Protein AF-A0A0N4YKC5-F1 (afdb_monomer_lite)

Foldseek 3Di:
DVVVVVVVVVVCVVVVHDDDDDDDDDPLLVLQLVLLVVVQVVVVVVCVVLVHPWDWDADSSFIDIHPDDTHRSLLVCQQCVDDCVPPPGDDSVVSDDPVRVVCVVVVVRHGNVDDPRPPPDPDDDDDDDDDDDDDDDDDDDPDDDDDPVVVPPDD

Radius of gyration: 25.02 Å; chains: 1; bounding box: 57×62×59 Å

Organism: Nippostrongylus brasiliensis (NCBI:txid27835)

pLDDT: mean 77.04, std 19.11, range [32.75, 95.25]

Structure (mmCIF, N/CA/C/O backbone):
data_AF-A0A0N4YKC5-F1
#
_entry.id   AF-A0A0N4YKC5-F1
#
loop_
_atom_site.group_PDB
_atom_site.id
_atom_site.type_symbol
_atom_site.label_atom_id
_atom_site.label_alt_id
_atom_site.label_comp_id
_atom_site.label_asym_id
_atom_site.label_entity_id
_atom_site.label_seq_id
_atom_site.pdbx_PDB_ins_code
_atom_site.Cartn_x
_atom_site.Cartn_y
_atom_site.Cartn_z
_atom_site.occupancy
_atom_site.B_iso_or_equiv
_atom_site.auth_seq_id
_atom_site.auth_comp_id
_atom_site.auth_asym_id
_atom_site.auth_atom_id
_atom_site.pdbx_PDB_model_num
ATOM 1 N N . MET A 1 1 ? 25.186 -5.341 -11.871 1.00 52.62 1 MET A N 1
ATOM 2 C CA . MET A 1 1 ? 24.516 -4.257 -12.638 1.00 52.62 1 MET A CA 1
ATOM 3 C C . MET A 1 1 ? 25.369 -3.003 -12.923 1.00 52.62 1 MET A C 1
ATOM 5 O O . MET A 1 1 ? 24.932 -2.191 -13.725 1.00 52.62 1 MET A O 1
ATOM 9 N N . LYS A 1 2 ? 26.578 -2.811 -12.356 1.00 60.22 2 LYS A N 1
ATOM 10 C CA . LY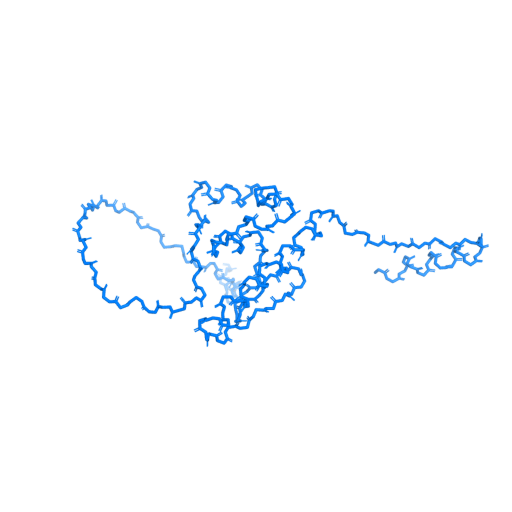S A 1 2 ? 27.395 -1.592 -12.593 1.00 60.22 2 LYS A CA 1
ATOM 11 C C . LYS A 1 2 ? 27.932 -1.428 -14.034 1.00 60.22 2 LYS A C 1
ATOM 13 O O . LYS A 1 2 ? 28.246 -0.315 -14.434 1.00 60.22 2 LYS A O 1
ATOM 18 N N . SER A 1 3 ? 28.015 -2.504 -14.823 1.00 77.56 3 SER A N 1
ATOM 19 C CA . SER A 1 3 ? 28.592 -2.471 -16.178 1.00 77.56 3 SER A CA 1
ATOM 20 C C . SER A 1 3 ? 27.701 -1.786 -17.222 1.00 77.56 3 SER A C 1
ATOM 22 O O . SER A 1 3 ? 28.226 -1.121 -18.107 1.00 77.56 3 SER A O 1
ATOM 24 N N . GLY A 1 4 ? 26.372 -1.906 -17.116 1.00 82.25 4 GLY A N 1
ATOM 25 C CA . GLY A 1 4 ? 25.437 -1.351 -18.105 1.00 82.25 4 GLY A CA 1
ATOM 26 C C . GLY A 1 4 ? 25.410 0.179 -18.119 1.00 82.25 4 GLY A C 1
ATOM 27 O O . GLY A 1 4 ? 25.545 0.784 -19.176 1.00 82.25 4 GLY A O 1
ATOM 28 N N . ARG A 1 5 ? 25.332 0.811 -16.937 1.00 84.75 5 ARG A N 1
ATOM 29 C CA . ARG A 1 5 ? 25.375 2.282 -16.814 1.00 84.75 5 ARG A CA 1
ATOM 30 C C . ARG A 1 5 ? 26.676 2.870 -17.358 1.00 84.75 5 ARG A C 1
ATOM 32 O O . ARG A 1 5 ? 26.634 3.841 -18.095 1.00 84.75 5 ARG A O 1
ATOM 39 N N . ARG A 1 6 ? 27.812 2.228 -17.069 1.00 87.50 6 ARG A N 1
ATOM 40 C CA . ARG A 1 6 ? 29.129 2.676 -17.543 1.00 87.50 6 ARG A CA 1
ATOM 41 C C . ARG A 1 6 ? 29.261 2.601 -19.068 1.00 87.50 6 ARG A C 1
ATOM 43 O O . ARG A 1 6 ? 29.868 3.476 -19.671 1.00 87.50 6 ARG A O 1
ATOM 50 N N . LYS A 1 7 ? 28.678 1.572 -19.697 1.00 90.69 7 LYS A N 1
ATOM 51 C CA . LYS A 1 7 ? 28.627 1.453 -21.164 1.00 90.69 7 LYS A CA 1
ATOM 52 C C . LYS A 1 7 ? 27.752 2.534 -21.797 1.00 90.69 7 LYS A C 1
ATOM 54 O O . LYS A 1 7 ? 28.146 3.098 -22.809 1.00 90.69 7 LYS A O 1
ATOM 59 N N . LEU A 1 8 ? 26.608 2.842 -21.186 1.00 89.19 8 LEU A N 1
ATOM 60 C CA . LEU A 1 8 ? 25.726 3.910 -21.655 1.00 89.19 8 LEU A CA 1
ATOM 61 C C . LEU A 1 8 ? 26.396 5.286 -21.549 1.00 89.19 8 LEU A C 1
ATOM 63 O O . LEU A 1 8 ? 26.338 6.066 -22.488 1.00 89.19 8 LEU A O 1
ATOM 67 N N . GLU A 1 9 ? 27.095 5.559 -20.444 1.00 89.81 9 GLU A N 1
ATOM 68 C CA . GLU A 1 9 ? 27.873 6.794 -20.282 1.00 89.81 9 GLU A CA 1
ATOM 69 C C . GLU A 1 9 ? 28.988 6.923 -21.327 1.00 89.81 9 GLU A C 1
ATOM 71 O O . GLU A 1 9 ? 29.186 8.004 -21.878 1.00 89.81 9 GLU A O 1
ATOM 76 N N . ALA A 1 10 ? 29.701 5.833 -21.627 1.00 91.94 10 ALA A N 1
ATOM 77 C CA . ALA A 1 10 ? 30.712 5.827 -22.681 1.00 91.94 10 ALA A CA 1
ATOM 78 C C . ALA A 1 10 ? 30.087 6.106 -24.058 1.00 91.94 10 ALA A C 1
ATOM 80 O O . ALA A 1 10 ? 30.578 6.961 -24.787 1.00 91.94 10 ALA A O 1
ATOM 81 N N . TYR A 1 11 ? 28.963 5.456 -24.372 1.00 93.56 11 TYR A N 1
ATOM 82 C CA . TYR A 1 11 ? 28.227 5.680 -25.615 1.00 93.56 11 TYR A CA 1
ATOM 83 C C . TYR A 1 11 ? 27.738 7.130 -25.751 1.00 93.56 11 TYR A C 1
ATOM 85 O O . TYR A 1 11 ? 27.915 7.738 -26.806 1.00 93.56 11 TYR A O 1
ATOM 93 N N . ASN A 1 12 ? 27.180 7.697 -24.679 1.00 94.88 12 ASN A N 1
ATOM 94 C CA . ASN A 1 12 ? 26.722 9.085 -24.628 1.00 94.88 12 ASN A CA 1
ATOM 95 C C . ASN A 1 12 ? 27.868 10.066 -24.928 1.00 94.88 12 ASN A C 1
ATOM 97 O O . ASN A 1 12 ? 27.700 10.979 -25.733 1.00 94.88 12 ASN A O 1
ATOM 101 N N . ARG A 1 13 ? 29.058 9.831 -24.350 1.00 92.44 13 ARG A N 1
ATOM 102 C CA . ARG A 1 13 ? 30.259 10.647 -24.604 1.00 92.44 13 ARG A CA 1
ATOM 103 C C . ARG A 1 13 ? 30.764 10.539 -26.041 1.00 92.44 13 ARG A C 1
ATOM 105 O O . ARG A 1 13 ? 31.133 11.555 -26.613 1.00 92.44 13 ARG A O 1
ATOM 112 N N . THR A 1 14 ? 30.795 9.337 -26.614 1.00 95.25 14 THR A N 1
ATOM 113 C CA . THR A 1 14 ? 31.309 9.121 -27.978 1.00 95.25 14 THR A CA 1
ATOM 114 C C . THR A 1 14 ? 30.368 9.670 -29.049 1.00 95.25 14 THR A C 1
ATOM 116 O O . THR A 1 14 ? 30.838 10.169 -30.063 1.00 95.25 14 THR A O 1
ATOM 119 N N . ASN A 1 15 ? 29.053 9.602 -28.827 1.00 94.12 15 ASN A N 1
ATOM 120 C CA . ASN A 1 15 ? 28.051 9.959 -29.837 1.00 94.12 15 ASN A CA 1
ATOM 121 C C . ASN A 1 15 ? 27.392 11.328 -29.602 1.00 94.12 15 ASN A C 1
ATOM 123 O O . ASN A 1 15 ? 26.456 11.672 -30.315 1.00 94.12 15 ASN A O 1
ATOM 127 N N . GLY A 1 16 ? 27.818 12.087 -28.585 1.00 91.94 16 GLY A N 1
ATOM 128 C CA . GLY A 1 16 ? 27.208 13.380 -28.245 1.00 91.94 16 GLY A CA 1
ATOM 129 C C . GLY A 1 16 ? 25.721 13.277 -27.881 1.00 91.94 16 GLY A C 1
ATOM 130 O O . GLY A 1 16 ? 24.958 14.205 -28.126 1.00 91.94 16 GLY A O 1
ATOM 131 N N . THR A 1 17 ? 25.293 12.137 -27.334 1.00 91.00 17 THR A N 1
ATOM 132 C CA . THR A 1 17 ? 23.895 11.884 -26.949 1.00 91.00 17 THR A CA 1
ATOM 133 C C . THR A 1 17 ? 23.738 11.915 -25.435 1.00 91.00 17 THR A C 1
ATOM 135 O O . THR A 1 17 ? 24.692 11.693 -24.693 1.00 91.00 17 THR A O 1
ATOM 138 N N . GLU A 1 18 ? 22.517 12.155 -24.955 1.00 89.25 18 GLU A N 1
ATOM 139 C CA . GLU A 1 18 ? 22.205 12.157 -23.524 1.00 89.25 18 GLU A CA 1
ATOM 140 C C . GLU A 1 18 ? 21.116 11.133 -23.185 1.00 89.25 18 GLU A C 1
ATOM 142 O O . GLU A 1 18 ? 20.038 11.448 -22.680 1.00 89.25 18 GLU A O 1
ATOM 147 N N . ILE A 1 19 ? 21.391 9.862 -23.479 1.00 88.62 19 ILE A N 1
ATOM 148 C CA . ILE A 1 19 ? 20.447 8.787 -23.183 1.00 88.62 19 ILE A CA 1
ATOM 149 C C . ILE A 1 19 ? 20.448 8.534 -21.675 1.00 88.62 19 ILE A C 1
ATOM 151 O O . ILE A 1 19 ? 21.466 8.154 -21.086 1.00 88.62 19 ILE A O 1
ATOM 155 N N . ARG A 1 20 ? 19.289 8.722 -21.042 1.00 86.44 20 ARG A N 1
ATOM 156 C CA . ARG A 1 20 ? 19.077 8.509 -19.607 1.00 86.44 20 ARG A CA 1
ATOM 157 C C . ARG A 1 20 ? 18.088 7.364 -19.401 1.00 86.44 20 ARG A C 1
ATOM 159 O O . ARG A 1 20 ? 17.000 7.365 -19.961 1.00 86.44 20 ARG A O 1
ATOM 166 N N . ILE A 1 21 ? 18.458 6.388 -18.570 1.00 81.81 21 ILE A N 1
ATOM 167 C CA . ILE A 1 21 ? 17.538 5.323 -18.150 1.00 81.81 21 ILE A CA 1
ATOM 168 C C . ILE A 1 21 ? 16.762 5.823 -16.935 1.00 81.81 21 ILE A C 1
ATOM 170 O O . ILE A 1 21 ? 17.251 5.762 -15.801 1.00 81.81 21 ILE A O 1
ATOM 174 N N . THR A 1 22 ? 15.547 6.298 -17.171 1.00 80.50 22 THR A N 1
ATOM 175 C CA . THR A 1 22 ? 14.558 6.566 -16.128 1.00 80.50 22 THR A CA 1
ATOM 176 C C . THR A 1 22 ? 13.791 5.286 -15.825 1.00 80.50 22 THR A C 1
ATOM 178 O O . THR A 1 22 ? 13.326 4.586 -16.720 1.00 80.50 22 THR A O 1
ATOM 181 N N . ARG A 1 23 ? 13.670 4.947 -14.540 1.00 73.94 23 ARG A N 1
ATOM 182 C CA . ARG A 1 23 ? 12.791 3.862 -14.103 1.00 73.94 23 ARG A CA 1
ATOM 183 C C . ARG A 1 23 ? 11.472 4.479 -13.674 1.00 73.94 23 ARG A C 1
ATOM 185 O O . ARG A 1 23 ? 11.332 4.863 -12.515 1.00 73.94 23 ARG A O 1
ATOM 192 N N . GLU A 1 24 ? 10.533 4.585 -14.600 1.00 74.94 24 GLU A N 1
ATOM 193 C CA . GLU A 1 24 ? 9.161 4.901 -14.225 1.00 74.94 24 GLU A CA 1
ATOM 194 C C . GLU A 1 24 ? 8.553 3.719 -13.475 1.00 74.94 24 GLU A C 1
ATOM 196 O O . GLU A 1 24 ? 8.793 2.547 -13.789 1.00 74.94 24 GLU A O 1
ATOM 201 N N . LYS A 1 25 ? 7.805 4.030 -12.418 1.00 75.50 25 LYS A N 1
ATOM 202 C CA . LYS A 1 25 ? 7.005 3.018 -11.739 1.00 75.50 25 LYS A CA 1
ATOM 203 C C . LYS A 1 25 ? 5.797 2.729 -12.615 1.00 75.50 25 LYS A C 1
ATOM 205 O O . LYS A 1 25 ? 5.226 3.634 -13.213 1.00 75.50 25 LYS A O 1
ATOM 210 N N . THR A 1 26 ? 5.382 1.471 -12.669 1.00 80.38 26 THR A N 1
ATOM 211 C CA . THR A 1 26 ? 4.105 1.151 -13.301 1.00 80.38 26 THR A CA 1
ATOM 212 C C . THR A 1 26 ? 2.979 1.793 -12.491 1.00 80.38 26 THR A C 1
ATOM 214 O O . THR A 1 26 ? 3.064 1.858 -11.261 1.00 80.38 26 THR A O 1
ATOM 217 N N . LYS A 1 27 ? 1.914 2.236 -13.172 1.00 79.12 27 LYS A N 1
ATOM 218 C CA . LYS A 1 27 ? 0.739 2.888 -12.563 1.00 79.12 27 LYS A CA 1
ATOM 219 C C . LYS A 1 27 ? 0.262 2.162 -11.293 1.00 79.12 27 LYS A C 1
ATOM 221 O O . LYS A 1 27 ? 0.153 2.766 -10.235 1.00 79.12 27 LYS A O 1
ATOM 226 N N . LYS A 1 28 ? 0.188 0.825 -11.349 1.00 82.38 28 LYS A N 1
ATOM 227 C CA . LYS A 1 28 ? -0.174 -0.036 -10.208 1.00 82.38 28 LYS A CA 1
ATOM 228 C C . LYS A 1 28 ? 0.708 0.153 -8.965 1.00 82.38 28 LYS A C 1
ATOM 230 O O . LYS A 1 28 ? 0.199 0.121 -7.850 1.00 82.38 28 LYS A O 1
ATOM 235 N N . VAL A 1 29 ? 2.025 0.306 -9.125 1.00 84.69 29 VAL A N 1
ATOM 236 C CA . VAL A 1 29 ? 2.943 0.500 -7.985 1.00 84.69 29 VAL A CA 1
ATOM 237 C C . VAL A 1 29 ? 2.749 1.887 -7.378 1.00 84.69 29 VAL A C 1
ATOM 239 O O . VAL A 1 29 ? 2.723 2.022 -6.157 1.00 84.69 29 VAL A O 1
ATOM 242 N N . GLN A 1 30 ? 2.568 2.904 -8.219 1.00 87.50 30 GLN A N 1
ATOM 243 C CA . GLN A 1 30 ? 2.303 4.270 -7.771 1.00 87.50 30 GLN A CA 1
ATOM 244 C C . GLN A 1 30 ? 0.962 4.384 -7.030 1.00 87.50 30 GLN A C 1
ATOM 246 O O . GLN A 1 30 ? 0.888 5.057 -5.999 1.00 87.50 30 GLN A O 1
ATOM 251 N N . ASP A 1 31 ? -0.072 3.684 -7.496 1.00 89.81 31 ASP A N 1
ATOM 252 C CA . ASP A 1 31 ? -1.382 3.657 -6.843 1.00 89.81 31 ASP A CA 1
ATOM 253 C C . ASP A 1 31 ? -1.294 3.011 -5.452 1.00 89.81 31 ASP A C 1
ATOM 255 O O . ASP A 1 31 ? -1.826 3.552 -4.484 1.00 89.81 31 ASP A O 1
ATOM 259 N N . GLN A 1 32 ? -0.554 1.902 -5.310 1.00 90.06 32 GLN A N 1
ATOM 260 C CA . GLN A 1 32 ? -0.331 1.252 -4.005 1.00 90.06 32 GLN A CA 1
ATOM 261 C C . GLN A 1 32 ? 0.425 2.164 -3.033 1.00 90.06 32 GLN A C 1
ATOM 263 O O . GLN A 1 32 ? 0.063 2.250 -1.859 1.00 90.06 32 GLN A O 1
ATOM 268 N N . GLU A 1 33 ? 1.449 2.876 -3.502 1.00 90.88 33 GLU A N 1
ATOM 269 C CA . GLU A 1 33 ? 2.170 3.844 -2.670 1.00 90.88 33 GLU A CA 1
ATOM 270 C C . GLU A 1 33 ? 1.260 4.993 -2.228 1.00 90.88 33 GLU A C 1
ATOM 272 O O . GLU A 1 33 ? 1.248 5.354 -1.049 1.00 90.88 33 GLU A O 1
ATOM 277 N N . SER A 1 34 ? 0.442 5.513 -3.141 1.00 92.31 34 SER A N 1
ATOM 278 C CA . SER A 1 34 ? -0.527 6.573 -2.848 1.00 92.31 34 SER A CA 1
ATOM 279 C C . SER A 1 34 ? -1.572 6.108 -1.825 1.00 92.31 34 SER A C 1
ATOM 281 O O . SER A 1 34 ? -1.861 6.824 -0.863 1.00 92.31 34 SER A O 1
ATOM 283 N N . LEU A 1 35 ? -2.062 4.872 -1.958 1.00 92.94 35 LEU A N 1
ATOM 284 C CA . LEU A 1 35 ? -2.974 4.254 -0.996 1.00 92.94 35 LEU A CA 1
ATOM 285 C C . LEU A 1 35 ? -2.316 4.080 0.381 1.00 92.94 35 LEU A C 1
ATOM 287 O O . LEU A 1 35 ? -2.941 4.351 1.404 1.00 92.94 35 LEU A O 1
ATOM 291 N N . SER A 1 36 ? -1.037 3.692 0.433 1.00 93.06 36 SER A N 1
ATOM 292 C CA . SER A 1 36 ? -0.305 3.554 1.702 1.00 93.06 36 SER A CA 1
ATOM 293 C C . SER A 1 36 ? -0.233 4.872 2.483 1.00 93.06 36 SER A C 1
ATOM 295 O O . SER A 1 36 ? -0.363 4.883 3.710 1.00 93.06 36 SER A O 1
ATOM 297 N N . LEU A 1 37 ? -0.083 5.994 1.771 1.00 93.25 37 LEU A N 1
ATOM 298 C CA . LEU A 1 37 ? -0.069 7.332 2.356 1.00 93.25 37 LEU A CA 1
ATOM 299 C C . LEU A 1 37 ? -1.457 7.735 2.858 1.00 93.25 37 LEU A C 1
ATOM 301 O O . LEU A 1 37 ? -1.566 8.260 3.968 1.00 93.25 37 LEU A O 1
ATOM 305 N N . TYR A 1 38 ? -2.500 7.452 2.073 1.00 93.12 38 TYR A N 1
ATOM 306 C CA . TYR A 1 38 ? -3.889 7.705 2.457 1.00 93.12 38 TYR A CA 1
ATOM 307 C C . TYR A 1 38 ? -4.267 6.956 3.738 1.00 93.12 38 TYR A C 1
ATOM 309 O O . TYR A 1 38 ? -4.700 7.573 4.713 1.00 93.12 38 TYR A O 1
ATOM 317 N N . ILE A 1 39 ? -4.002 5.648 3.775 1.00 92.12 39 ILE A N 1
ATOM 318 C CA . ILE A 1 39 ? -4.260 4.805 4.945 1.00 92.12 39 ILE A CA 1
ATOM 319 C C . ILE A 1 39 ? -3.485 5.324 6.155 1.00 92.12 39 ILE A C 1
ATOM 321 O O . ILE A 1 39 ? -4.053 5.492 7.230 1.00 92.12 39 ILE A O 1
ATOM 325 N N . ARG A 1 40 ? -2.195 5.643 5.998 1.00 92.12 40 ARG A N 1
ATOM 326 C CA . ARG A 1 40 ? -1.391 6.186 7.100 1.00 92.12 40 ARG A CA 1
ATOM 327 C C . ARG A 1 40 ? -1.972 7.485 7.657 1.00 92.12 40 ARG A C 1
ATOM 329 O O . ARG A 1 40 ? -1.918 7.682 8.868 1.00 92.12 40 ARG A O 1
ATOM 336 N N . ARG A 1 41 ? -2.488 8.372 6.801 1.00 91.56 41 ARG A N 1
ATOM 337 C CA . ARG A 1 41 ? -3.131 9.619 7.234 1.00 91.56 41 ARG A CA 1
ATOM 338 C C . ARG A 1 41 ? -4.391 9.331 8.051 1.00 91.56 41 ARG A C 1
ATOM 340 O O . ARG A 1 41 ? -4.461 9.785 9.188 1.00 91.56 41 ARG A O 1
ATOM 347 N N . GLN A 1 42 ? -5.309 8.531 7.507 1.00 89.38 42 GLN A N 1
ATOM 348 C CA . GLN A 1 42 ? -6.532 8.084 8.190 1.00 89.38 42 GLN A CA 1
ATOM 349 C C . GLN A 1 42 ? -6.219 7.465 9.560 1.00 89.38 42 GLN A C 1
ATOM 351 O O . GLN A 1 42 ? -6.802 7.841 10.574 1.00 89.38 42 GLN A O 1
ATOM 356 N N . LEU A 1 43 ? -5.229 6.570 9.609 1.00 88.12 43 LEU A N 1
ATOM 357 C CA . LEU A 1 43 ? -4.812 5.919 10.847 1.00 88.12 43 LEU A CA 1
ATOM 358 C C . LEU A 1 43 ? -4.201 6.886 11.850 1.00 88.12 43 LEU A C 1
ATOM 360 O O . LEU A 1 43 ? -4.484 6.790 13.033 1.00 88.12 43 LEU A O 1
ATOM 364 N N . LYS A 1 44 ? -3.367 7.832 11.420 1.00 88.31 44 LYS A N 1
ATOM 365 C CA . LYS A 1 44 ? -2.837 8.835 12.348 1.00 88.31 44 LYS A CA 1
ATOM 366 C C . LYS A 1 44 ? -3.953 9.690 12.935 1.00 88.31 44 LYS A C 1
ATOM 368 O O . LYS A 1 44 ? -3.948 9.921 14.136 1.00 88.31 44 LYS A O 1
ATOM 373 N N . GLU A 1 45 ? -4.910 10.117 12.115 1.00 87.75 45 GLU A N 1
ATOM 374 C CA . GLU A 1 45 ? -6.054 10.905 12.577 1.00 87.75 45 GLU A CA 1
ATOM 375 C C . GLU A 1 45 ? -6.922 10.117 13.573 1.00 87.75 45 GLU A C 1
ATOM 377 O O . GLU A 1 45 ? -7.329 10.672 14.596 1.00 87.75 45 GLU A O 1
ATOM 382 N N . SER A 1 46 ? -7.167 8.825 13.333 1.00 83.94 46 SER A N 1
ATOM 383 C CA . SER A 1 46 ? -7.926 7.979 14.263 1.00 83.94 46 SER A CA 1
ATOM 384 C C . SER A 1 46 ? -7.149 7.659 15.545 1.00 83.94 46 SER A C 1
ATOM 386 O O . SER A 1 46 ? -7.706 7.790 16.633 1.00 83.94 46 SER A O 1
ATOM 388 N N . LEU A 1 47 ? -5.854 7.342 15.444 1.00 83.81 47 LEU A N 1
ATOM 389 C CA . LEU A 1 47 ? -4.980 7.050 16.589 1.00 83.81 47 LEU A CA 1
ATOM 390 C C . LEU A 1 47 ? -4.754 8.282 17.478 1.00 83.81 47 LEU A C 1
ATOM 392 O O . LEU A 1 47 ? -4.681 8.153 18.701 1.00 83.81 47 LEU A O 1
ATOM 396 N N . SER A 1 48 ? -4.670 9.478 16.885 1.00 83.62 48 SER A N 1
ATOM 397 C CA . SER A 1 48 ? -4.605 10.739 17.633 1.00 83.62 48 SER A CA 1
ATOM 398 C C . SER A 1 48 ? -5.884 10.995 18.429 1.00 83.62 48 SER A C 1
ATOM 400 O O . SER A 1 48 ? -5.798 11.492 19.548 1.00 83.62 48 SER A O 1
ATOM 402 N N . LYS A 1 49 ? -7.055 10.620 17.896 1.00 83.25 49 LYS A N 1
ATOM 403 C CA . LYS A 1 49 ? -8.337 10.733 18.611 1.00 83.25 49 LYS A CA 1
ATOM 404 C C . LYS A 1 49 ? -8.467 9.708 19.742 1.00 83.25 49 LYS A C 1
ATOM 406 O O . LYS A 1 49 ? -9.018 10.037 20.784 1.00 83.25 49 LYS A O 1
ATOM 411 N N . SER A 1 50 ? -7.956 8.489 19.559 1.00 77.62 50 SER A N 1
ATOM 412 C CA . SER A 1 50 ? -8.012 7.424 20.574 1.00 77.62 50 SER A CA 1
ATOM 413 C C . SER A 1 50 ? -6.872 7.463 21.601 1.00 77.62 50 SER A C 1
ATOM 415 O O . SER A 1 50 ? -6.897 6.696 22.560 1.00 77.62 50 SER A O 1
ATOM 417 N N . GLY A 1 51 ? -5.854 8.312 21.417 1.00 72.31 51 GLY A N 1
ATOM 418 C CA . GLY A 1 51 ? -4.711 8.439 22.334 1.00 72.31 51 GLY A C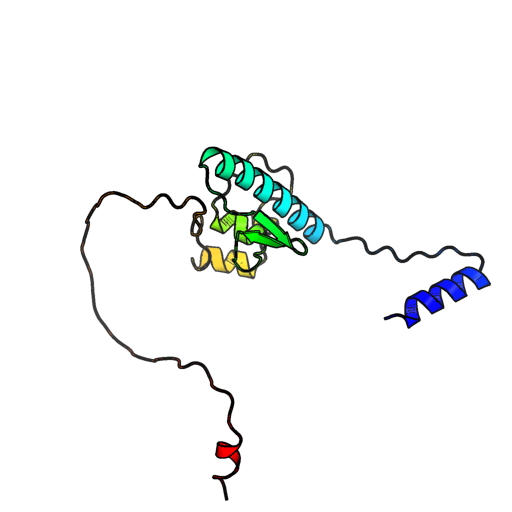A 1
ATOM 419 C C . GLY A 1 51 ? -3.715 7.269 22.294 1.00 72.31 51 GLY A C 1
ATOM 420 O O . GLY A 1 51 ? -2.809 7.183 23.125 1.00 72.31 51 GLY A O 1
ATOM 421 N N . SER A 1 52 ? -3.852 6.360 21.331 1.00 76.25 52 SER A N 1
ATOM 422 C CA . SER A 1 52 ? -2.975 5.196 21.163 1.00 76.25 52 SER A CA 1
ATOM 423 C C . SER A 1 52 ? -1.657 5.581 20.485 1.00 76.25 52 SER A C 1
ATOM 425 O O . SER A 1 52 ? -1.654 6.189 19.418 1.00 76.25 52 SER A O 1
ATOM 427 N N . LYS A 1 53 ? -0.526 5.161 21.067 1.00 75.88 53 LYS A N 1
ATOM 428 C CA . LYS A 1 53 ? 0.836 5.464 20.579 1.00 75.88 53 LYS A CA 1
ATOM 429 C C . LYS A 1 53 ? 1.341 4.529 19.469 1.00 75.88 53 LYS A C 1
ATOM 431 O O . LYS A 1 53 ? 2.546 4.447 19.246 1.00 75.88 53 LYS A O 1
ATOM 436 N N . THR A 1 54 ? 0.461 3.798 18.790 1.00 83.31 54 THR A N 1
ATOM 437 C CA . THR A 1 54 ? 0.873 2.858 17.740 1.00 83.31 54 THR A CA 1
ATOM 438 C C . THR A 1 54 ? 1.523 3.613 16.582 1.00 83.31 54 THR A C 1
ATOM 440 O O . THR A 1 54 ? 0.896 4.448 15.933 1.00 83.31 54 THR A O 1
ATOM 443 N N . GLU A 1 55 ? 2.796 3.332 16.310 1.00 86.00 55 GLU A N 1
ATOM 444 C CA . GLU A 1 55 ? 3.513 3.989 15.222 1.00 86.00 55 GLU A CA 1
ATOM 445 C C . GLU A 1 55 ? 3.113 3.392 13.867 1.00 86.00 55 GLU A C 1
ATOM 447 O O . GLU A 1 55 ? 3.194 2.184 13.662 1.00 86.00 55 GLU A O 1
ATOM 452 N N . VAL A 1 56 ? 2.722 4.237 12.910 1.00 89.50 56 VAL A N 1
ATOM 453 C CA . VAL A 1 56 ? 2.447 3.817 11.528 1.00 89.50 56 VAL A CA 1
ATOM 454 C C . VAL A 1 56 ? 3.512 4.387 10.593 1.00 89.50 56 VAL A C 1
ATOM 456 O O . VAL A 1 56 ? 3.629 5.611 10.404 1.00 89.50 56 VAL A O 1
ATOM 459 N N . SER A 1 57 ? 4.276 3.490 9.974 1.00 91.44 57 SER A N 1
ATOM 460 C CA . SER A 1 57 ? 5.361 3.792 9.037 1.00 91.44 57 SER A CA 1
ATOM 461 C C . SER A 1 57 ? 5.139 3.108 7.683 1.00 91.44 57 SER A C 1
ATOM 463 O O . SER A 1 57 ? 4.315 2.207 7.543 1.00 91.44 57 SER A O 1
ATOM 465 N N . ILE A 1 58 ? 5.842 3.576 6.649 1.00 92.94 58 ILE A N 1
ATOM 466 C CA . ILE A 1 58 ? 5.784 3.003 5.298 1.00 92.94 58 ILE A CA 1
ATOM 467 C C . ILE A 1 58 ? 7.187 2.532 4.937 1.00 92.94 58 ILE A C 1
ATOM 469 O O . ILE A 1 58 ? 8.135 3.317 4.962 1.00 92.94 58 ILE A O 1
ATOM 473 N N . VAL A 1 59 ? 7.324 1.255 4.590 1.00 90.75 59 VAL A N 1
ATOM 474 C CA . VAL A 1 59 ? 8.600 0.628 4.234 1.00 90.75 59 VAL A CA 1
ATOM 475 C C . VAL A 1 59 ? 8.471 0.042 2.835 1.00 90.75 59 VAL A C 1
ATOM 477 O O . VAL A 1 59 ? 7.738 -0.920 2.626 1.00 90.75 59 VAL A O 1
ATOM 480 N N . ARG A 1 60 ? 9.190 0.618 1.861 1.00 87.38 60 ARG A N 1
ATOM 481 C CA . ARG A 1 60 ? 9.185 0.173 0.449 1.00 87.38 60 ARG A CA 1
ATOM 482 C C . ARG A 1 60 ? 7.773 0.092 -0.169 1.00 87.38 60 ARG A C 1
ATOM 484 O O . ARG A 1 60 ? 7.471 -0.855 -0.884 1.00 87.38 60 ARG A O 1
ATOM 491 N N . GLY A 1 61 ? 6.907 1.057 0.144 1.00 85.56 61 GLY A N 1
ATOM 492 C CA . GLY A 1 61 ? 5.518 1.092 -0.340 1.00 85.56 61 GLY A CA 1
ATOM 493 C C . GLY A 1 61 ? 4.556 0.143 0.387 1.00 85.56 61 GLY A C 1
ATOM 494 O O . GLY A 1 61 ? 3.381 0.093 0.043 1.00 85.56 61 GLY A O 1
ATOM 495 N N . MET A 1 62 ? 5.025 -0.588 1.403 1.00 90.69 62 MET A N 1
ATOM 496 C CA . MET A 1 62 ? 4.190 -1.404 2.288 1.00 90.69 62 MET A CA 1
ATOM 497 C C . MET A 1 62 ? 3.931 -0.679 3.607 1.00 90.69 62 MET A C 1
ATOM 499 O O . MET A 1 62 ? 4.775 0.085 4.081 1.00 90.69 62 MET A O 1
ATOM 503 N N . LEU A 1 63 ? 2.776 -0.939 4.211 1.00 91.81 63 LEU A N 1
ATOM 504 C CA . LEU A 1 63 ? 2.368 -0.339 5.473 1.00 91.81 63 LEU A CA 1
ATOM 505 C C . LEU A 1 63 ? 2.898 -1.174 6.640 1.00 91.81 63 LEU A C 1
ATOM 507 O O . LEU A 1 63 ? 2.619 -2.368 6.722 1.00 91.81 63 LEU A O 1
ATOM 511 N N . LYS A 1 64 ? 3.646 -0.553 7.549 1.00 91.69 64 LYS A N 1
ATOM 512 C CA . LYS A 1 64 ? 4.115 -1.179 8.784 1.00 91.69 64 LYS A CA 1
ATOM 513 C C . LYS A 1 64 ? 3.456 -0.495 9.974 1.00 91.69 64 LYS A C 1
ATOM 515 O O . LYS A 1 64 ? 3.551 0.723 10.131 1.00 91.69 64 LYS A O 1
ATOM 520 N N . ILE A 1 65 ? 2.811 -1.293 10.808 1.00 89.25 65 ILE A N 1
ATOM 521 C CA . ILE A 1 65 ? 2.087 -0.834 11.986 1.00 89.25 65 ILE A CA 1
ATOM 522 C C . ILE A 1 65 ? 2.799 -1.414 13.208 1.00 89.25 65 ILE A C 1
ATOM 524 O O . ILE A 1 65 ? 2.931 -2.626 13.333 1.00 89.25 65 ILE A O 1
ATOM 528 N N . GLY A 1 66 ? 3.306 -0.549 14.083 1.00 85.94 66 GLY A N 1
ATOM 529 C CA . GLY A 1 66 ? 4.060 -0.933 15.271 1.00 85.94 66 GLY A CA 1
ATOM 530 C C . GLY A 1 66 ? 5.214 -1.888 14.952 1.00 85.94 66 GLY A C 1
ATOM 531 O O . GLY A 1 66 ? 6.095 -1.599 14.134 1.00 85.94 66 GLY A O 1
ATOM 532 N N . THR A 1 67 ? 5.200 -3.042 15.614 1.00 84.38 67 THR A N 1
ATOM 533 C CA . THR A 1 67 ? 6.198 -4.108 15.460 1.00 84.38 67 THR A CA 1
ATOM 534 C C . THR A 1 67 ? 5.841 -5.140 14.394 1.00 84.38 67 THR A C 1
ATOM 536 O O . THR A 1 67 ? 6.663 -6.014 14.118 1.00 84.38 67 THR A O 1
ATOM 539 N N . ASP A 1 68 ? 4.663 -5.041 13.778 1.00 85.75 68 ASP A N 1
ATOM 540 C CA . ASP A 1 68 ? 4.164 -6.062 12.863 1.00 85.75 68 ASP A CA 1
ATOM 541 C C . ASP A 1 68 ? 4.914 -6.067 11.526 1.00 85.75 68 ASP A C 1
ATOM 543 O O . ASP A 1 68 ? 5.622 -5.123 11.144 1.00 85.75 68 ASP A O 1
ATOM 547 N N . GLN A 1 69 ? 4.767 -7.173 10.795 1.00 88.88 69 GLN A N 1
ATOM 548 C CA . GLN A 1 69 ? 5.347 -7.318 9.467 1.00 88.88 69 GLN A CA 1
ATOM 549 C C . GLN A 1 69 ? 4.703 -6.315 8.492 1.00 88.88 69 GLN A C 1
ATOM 551 O O . GLN A 1 69 ? 3.488 -6.135 8.533 1.00 88.88 69 GLN A O 1
ATOM 556 N N . PRO A 1 70 ? 5.474 -5.678 7.588 1.00 92.38 70 PRO A N 1
ATOM 557 C CA . PRO A 1 70 ? 4.907 -4.796 6.574 1.00 92.38 70 PRO A CA 1
ATOM 558 C C . PRO A 1 70 ? 3.876 -5.521 5.701 1.00 92.38 70 PRO A C 1
ATOM 560 O O . PRO A 1 70 ? 4.160 -6.587 5.153 1.00 92.38 70 PRO A O 1
ATOM 563 N N . ILE A 1 71 ? 2.699 -4.919 5.552 1.00 92.31 71 ILE A N 1
ATOM 564 C CA . ILE A 1 71 ? 1.557 -5.461 4.813 1.00 92.31 71 ILE A CA 1
ATOM 565 C C . ILE A 1 71 ? 1.330 -4.623 3.554 1.00 92.31 71 ILE A C 1
ATOM 567 O O . ILE A 1 71 ? 1.564 -3.410 3.526 1.00 92.31 71 ILE A O 1
ATOM 571 N N . LYS A 1 72 ? 0.849 -5.268 2.491 1.00 92.81 72 LYS A N 1
ATOM 572 C CA . LYS A 1 72 ? 0.416 -4.573 1.280 1.00 92.81 72 LYS A CA 1
ATOM 573 C C . LYS A 1 72 ? -0.736 -3.598 1.604 1.00 92.81 72 LYS A C 1
ATOM 575 O O . LYS A 1 72 ? -1.659 -3.993 2.316 1.00 92.81 72 LYS A O 1
ATOM 580 N N . PRO A 1 73 ? -0.732 -2.360 1.076 1.00 92.69 73 PRO A N 1
ATOM 581 C CA . PRO A 1 73 ? -1.742 -1.345 1.400 1.00 92.69 73 PRO A CA 1
ATOM 582 C C . PRO A 1 73 ? -3.186 -1.772 1.109 1.00 92.69 73 PRO A C 1
ATOM 584 O O . PRO A 1 73 ? -4.069 -1.546 1.926 1.00 92.69 73 PRO A O 1
ATOM 587 N N . SER A 1 74 ? -3.412 -2.450 -0.015 1.00 92.25 74 SER A N 1
ATOM 588 C CA . SER A 1 74 ? -4.727 -2.999 -0.393 1.00 92.25 74 SER A CA 1
ATOM 589 C C . SER A 1 74 ? -5.245 -4.020 0.626 1.00 92.25 74 SER A C 1
ATOM 591 O O . SER A 1 74 ? -6.362 -3.897 1.116 1.00 92.25 74 SER A O 1
ATOM 593 N N . VAL A 1 75 ? -4.402 -4.970 1.035 1.00 92.06 75 VAL A N 1
ATOM 594 C CA . VAL A 1 75 ? -4.740 -5.946 2.085 1.00 92.06 75 VAL A CA 1
ATOM 595 C C . VAL A 1 75 ? -4.964 -5.256 3.433 1.00 92.06 75 VAL A C 1
ATOM 597 O O . VAL A 1 75 ? -5.872 -5.622 4.174 1.00 92.06 75 VAL A O 1
ATOM 600 N N . ALA A 1 76 ? -4.160 -4.243 3.760 1.00 91.00 76 ALA A N 1
ATOM 601 C CA . ALA A 1 76 ? -4.321 -3.482 4.994 1.00 91.00 76 ALA A CA 1
ATOM 602 C C . ALA A 1 76 ? -5.658 -2.723 5.036 1.00 91.00 76 ALA A C 1
ATOM 604 O O . ALA A 1 76 ? -6.297 -2.721 6.082 1.00 91.00 76 ALA A O 1
ATOM 605 N N . ALA A 1 77 ? -6.103 -2.137 3.918 1.00 91.25 77 ALA A N 1
ATOM 606 C CA . ALA A 1 77 ? -7.397 -1.455 3.831 1.00 91.25 77 ALA A CA 1
ATOM 607 C C . ALA A 1 77 ? -8.569 -2.395 4.144 1.00 91.25 77 ALA A C 1
ATOM 609 O O . ALA A 1 77 ? -9.445 -2.027 4.925 1.00 91.25 77 ALA A O 1
ATOM 610 N N . VAL A 1 78 ? -8.533 -3.620 3.604 1.00 91.12 78 VAL A N 1
ATOM 611 C CA . VAL A 1 78 ? -9.531 -4.665 3.893 1.00 91.12 78 VAL A CA 1
ATOM 612 C C . VAL A 1 78 ? -9.490 -5.040 5.375 1.00 91.12 78 VAL A C 1
ATOM 614 O O . VAL A 1 78 ? -10.491 -4.922 6.080 1.00 91.12 78 VAL A O 1
ATOM 617 N N . LYS A 1 79 ? -8.310 -5.408 5.892 1.00 89.94 79 LYS A N 1
ATOM 618 C CA . LYS A 1 79 ? -8.152 -5.844 7.291 1.00 89.94 79 LYS A CA 1
ATOM 619 C C . LYS A 1 79 ? -8.580 -4.790 8.309 1.00 89.94 79 LYS A C 1
ATOM 621 O O . LYS A 1 79 ? -9.077 -5.151 9.366 1.00 89.94 79 LYS A O 1
ATOM 626 N N . LEU A 1 80 ? -8.363 -3.513 8.007 1.00 87.69 80 LEU A N 1
ATOM 627 C CA . LEU A 1 80 ? -8.690 -2.388 8.885 1.00 87.69 80 LEU A CA 1
ATOM 628 C C . LEU A 1 80 ? -10.104 -1.836 8.672 1.00 87.69 80 LEU A C 1
ATOM 630 O O . LEU A 1 80 ? -10.503 -0.938 9.407 1.00 87.69 80 LEU A O 1
ATOM 634 N N . ASN A 1 81 ? -10.832 -2.343 7.672 1.00 88.56 81 ASN A N 1
ATOM 635 C CA . ASN A 1 81 ? -12.144 -1.847 7.261 1.00 88.56 81 ASN A CA 1
ATOM 636 C C . ASN A 1 81 ? -12.181 -0.314 7.103 1.00 88.56 81 ASN A C 1
ATOM 638 O O . ASN A 1 81 ? -13.009 0.375 7.698 1.00 88.56 81 ASN A O 1
ATOM 642 N N . ILE A 1 82 ? -11.215 0.228 6.356 1.00 87.06 82 ILE A N 1
ATOM 643 C CA . ILE A 1 82 ? -11.085 1.678 6.168 1.00 87.06 82 ILE A CA 1
ATOM 644 C C . ILE A 1 82 ? -12.167 2.167 5.213 1.00 87.06 82 ILE A C 1
ATOM 646 O O . ILE A 1 82 ? -12.336 1.612 4.129 1.00 87.06 82 ILE A O 1
ATOM 650 N N . ASP A 1 83 ? -12.838 3.254 5.589 1.00 87.44 83 ASP A N 1
ATOM 651 C CA . ASP A 1 83 ? -13.732 3.953 4.677 1.00 87.44 83 ASP A CA 1
ATOM 652 C C . ASP A 1 83 ? -12.934 4.591 3.527 1.00 87.44 83 ASP A C 1
ATOM 654 O O . ASP A 1 83 ? -12.062 5.442 3.730 1.00 87.44 83 ASP A O 1
ATOM 658 N N . MET A 1 84 ? -13.247 4.153 2.310 1.00 86.56 84 MET A N 1
ATOM 659 C CA . MET A 1 84 ? -12.612 4.580 1.066 1.00 86.56 84 MET A CA 1
ATOM 660 C C . MET A 1 84 ? -13.409 5.677 0.343 1.00 86.56 84 MET A C 1
ATOM 662 O O . MET A 1 84 ? -13.018 6.074 -0.751 1.00 86.56 84 MET A O 1
ATOM 666 N N . SER A 1 85 ? -14.488 6.208 0.929 1.00 88.62 85 SER A N 1
ATOM 667 C CA . SER A 1 85 ? -15.344 7.246 0.324 1.00 88.62 85 SER A CA 1
ATOM 668 C C . SER A 1 85 ? -14.575 8.476 -0.189 1.00 88.62 85 SER A C 1
ATOM 670 O O . SER A 1 85 ? -14.877 9.018 -1.249 1.00 88.62 85 SER A O 1
ATOM 672 N N . ASN A 1 86 ? -13.536 8.892 0.539 1.00 89.88 86 ASN A N 1
ATOM 673 C CA . ASN A 1 86 ? -12.715 10.066 0.222 1.00 89.88 86 ASN A CA 1
ATOM 674 C C . ASN A 1 86 ? -11.468 9.745 -0.624 1.00 89.88 86 ASN A C 1
ATOM 676 O O . ASN A 1 86 ? -10.617 10.616 -0.844 1.00 89.88 86 ASN A O 1
ATOM 680 N N . TRP A 1 87 ? -11.304 8.493 -1.052 1.00 91.50 87 TRP A N 1
ATOM 681 C CA . TRP A 1 87 ? -10.177 8.065 -1.871 1.00 91.50 87 TRP A CA 1
ATOM 682 C C . TRP A 1 87 ? -10.378 8.479 -3.335 1.00 91.50 87 TRP A C 1
ATOM 684 O O . TRP A 1 87 ? -11.425 8.240 -3.923 1.00 91.50 87 TRP A O 1
ATOM 694 N N . LYS A 1 88 ? -9.355 9.102 -3.937 1.00 89.88 88 LYS A N 1
ATOM 695 C CA . LYS A 1 88 ? -9.396 9.624 -5.322 1.00 89.88 88 LYS A CA 1
ATOM 696 C C . LYS A 1 88 ? -8.669 8.743 -6.346 1.00 89.88 88 LYS A C 1
ATOM 698 O O . LYS A 1 88 ? -8.468 9.170 -7.480 1.00 89.88 88 LYS A O 1
ATOM 703 N N . GLY A 1 89 ? -8.183 7.578 -5.931 1.00 88.94 89 GLY A N 1
ATOM 704 C CA . GLY A 1 89 ? -7.464 6.653 -6.806 1.00 88.94 89 GLY A CA 1
ATOM 705 C C . GLY A 1 89 ? -8.367 5.550 -7.364 1.00 88.94 89 GLY A C 1
ATOM 706 O O . GLY A 1 89 ? -9.589 5.652 -7.266 1.00 88.94 89 GLY A O 1
ATOM 707 N N . PRO A 1 90 ? -7.775 4.487 -7.938 1.00 89.44 90 PRO A N 1
ATOM 708 C CA . PRO A 1 90 ? -8.537 3.332 -8.407 1.00 89.44 90 PRO A CA 1
ATOM 709 C C . PRO A 1 90 ? -9.272 2.649 -7.252 1.00 89.44 90 PRO A C 1
ATOM 711 O O . PRO A 1 90 ? -8.899 2.802 -6.080 1.00 89.44 90 PRO A O 1
ATOM 714 N N . SER A 1 91 ? -10.312 1.888 -7.588 1.00 90.38 91 SER A N 1
ATOM 715 C CA . SER A 1 91 ? -11.087 1.147 -6.596 1.00 90.38 91 SER A CA 1
ATOM 716 C C . SER A 1 91 ? -10.204 0.128 -5.868 1.00 90.38 91 SER A C 1
ATOM 718 O O . SER A 1 91 ? -9.191 -0.352 -6.388 1.00 90.38 91 SER A O 1
ATOM 720 N N . LEU A 1 92 ? -10.586 -0.224 -4.639 1.00 88.94 92 LEU A N 1
ATOM 721 C CA . LEU A 1 92 ? -9.830 -1.203 -3.858 1.00 88.94 92 LEU A CA 1
ATOM 722 C C . LEU A 1 92 ? -9.746 -2.561 -4.583 1.00 88.94 92 LEU A C 1
ATOM 724 O O . LEU A 1 92 ? -8.696 -3.197 -4.566 1.00 88.94 92 LEU A O 1
ATOM 728 N N . GLU A 1 93 ? -10.809 -2.961 -5.281 1.00 88.12 93 GLU A N 1
ATOM 729 C CA . GLU A 1 93 ? -10.905 -4.214 -6.045 1.00 88.12 93 GLU A CA 1
ATOM 730 C C . GLU A 1 93 ? 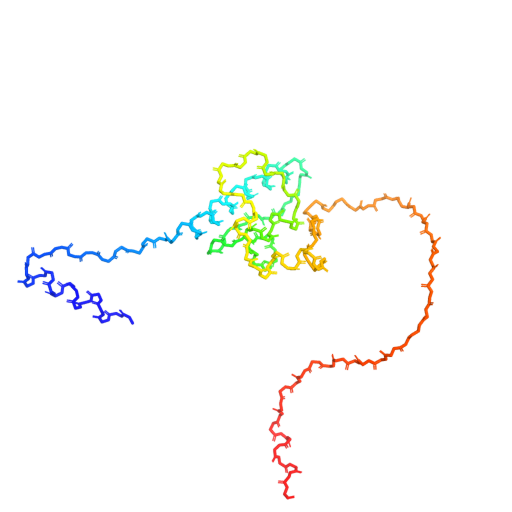-9.911 -4.300 -7.212 1.00 88.12 93 GLU A C 1
ATOM 732 O O . GLU A 1 93 ? -9.291 -5.348 -7.431 1.00 88.12 93 GLU A O 1
ATOM 737 N N . GLU A 1 94 ? -9.693 -3.191 -7.924 1.00 88.44 94 GLU A N 1
ATOM 738 C CA . GLU A 1 94 ? -8.700 -3.099 -9.004 1.00 88.44 94 GLU A CA 1
ATOM 739 C C . GLU A 1 94 ? -7.260 -3.194 -8.480 1.00 88.44 94 GLU A C 1
ATOM 741 O O . GLU A 1 94 ? -6.346 -3.640 -9.184 1.00 88.44 94 GLU A O 1
ATOM 746 N N . MET A 1 95 ? -7.052 -2.777 -7.230 1.00 88.44 95 MET A N 1
ATOM 747 C CA . MET A 1 95 ? -5.756 -2.802 -6.556 1.00 88.44 95 MET A CA 1
ATOM 748 C C . MET A 1 95 ? -5.438 -4.155 -5.905 1.00 88.44 95 MET A C 1
ATOM 750 O O . MET A 1 95 ? -4.260 -4.450 -5.644 1.00 88.44 95 MET A O 1
ATOM 754 N N . LEU A 1 96 ? -6.456 -4.973 -5.639 1.00 89.94 96 LEU A N 1
ATOM 755 C CA . LEU A 1 96 ? -6.292 -6.341 -5.163 1.00 89.94 96 LEU A CA 1
ATOM 756 C C . LEU A 1 96 ? -5.770 -7.238 -6.291 1.00 89.94 96 LEU A C 1
ATOM 758 O O . LEU A 1 96 ? -6.111 -7.088 -7.465 1.00 89.94 96 LEU A O 1
ATOM 762 N N . SER A 1 97 ? -4.894 -8.167 -5.925 1.00 89.25 97 SER A N 1
ATOM 763 C CA . SER A 1 97 ? -4.478 -9.258 -6.808 1.00 89.25 97 SER A CA 1
ATOM 764 C C . SER A 1 97 ? -5.549 -10.341 -6.856 1.00 89.25 97 SER A C 1
ATOM 766 O O . SER A 1 97 ? -6.329 -10.475 -5.918 1.00 89.25 97 SER A O 1
ATOM 768 N N . ASP A 1 98 ? -5.543 -11.163 -7.902 1.00 90.00 98 ASP A N 1
ATOM 769 C CA . ASP A 1 98 ? -6.552 -12.218 -8.067 1.00 90.00 98 ASP A CA 1
ATOM 770 C C . ASP A 1 98 ? -6.548 -13.210 -6.893 1.00 90.00 98 ASP A C 1
ATOM 772 O O . ASP A 1 98 ? -7.600 -13.657 -6.454 1.00 90.00 98 ASP A O 1
ATOM 776 N N . LYS A 1 99 ? -5.372 -13.473 -6.300 1.00 89.19 99 LYS A N 1
ATOM 777 C CA . LYS A 1 99 ? -5.263 -14.266 -5.065 1.00 89.19 99 LYS A CA 1
ATOM 778 C C . LYS A 1 99 ? -5.992 -13.609 -3.899 1.00 89.19 99 LYS A C 1
ATOM 780 O O . LYS A 1 99 ? -6.773 -14.260 -3.233 1.00 89.19 99 LYS A O 1
ATOM 785 N N . GLU A 1 100 ? -5.767 -12.315 -3.691 1.00 90.31 100 GLU A N 1
ATOM 786 C CA . GLU A 1 100 ? -6.385 -11.580 -2.585 1.00 90.31 100 GLU A CA 1
ATOM 787 C C . GLU A 1 100 ? -7.907 -11.472 -2.756 1.00 90.31 100 GLU A C 1
ATOM 789 O O . GLU A 1 100 ? -8.617 -11.486 -1.758 1.00 90.31 100 GLU A O 1
ATOM 794 N N . ARG A 1 101 ? -8.421 -11.399 -3.993 1.00 90.19 101 ARG A N 1
ATOM 795 C CA . ARG A 1 101 ? -9.872 -11.453 -4.246 1.00 90.19 101 ARG A CA 1
ATOM 796 C C . ARG A 1 101 ? -10.447 -12.817 -3.875 1.00 90.19 101 ARG A C 1
ATOM 798 O O . ARG A 1 101 ? -11.405 -12.879 -3.114 1.00 90.19 101 ARG A O 1
ATOM 805 N N . ASN A 1 102 ? -9.798 -13.894 -4.312 1.00 90.69 102 ASN A N 1
ATOM 806 C CA . ASN A 1 102 ? -10.201 -15.250 -3.942 1.00 90.69 102 ASN A CA 1
ATOM 807 C C . ASN A 1 102 ? -10.114 -15.471 -2.421 1.00 90.69 102 ASN A C 1
ATOM 809 O O . ASN A 1 102 ? -10.957 -16.149 -1.839 1.00 90.69 102 ASN A O 1
ATOM 813 N N . ASP A 1 103 ? -9.123 -14.883 -1.751 1.00 89.50 103 ASP A N 1
ATOM 814 C CA . ASP A 1 103 ? -8.983 -14.966 -0.294 1.00 89.50 103 ASP A CA 1
ATOM 815 C C . ASP A 1 103 ? -10.135 -14.247 0.434 1.00 89.50 103 ASP A C 1
ATOM 817 O O . ASP A 1 103 ? -10.537 -14.678 1.514 1.00 89.50 103 ASP A O 1
ATOM 821 N N . ILE A 1 104 ? -10.695 -13.179 -0.147 1.00 89.38 104 ILE A N 1
ATOM 822 C CA . ILE A 1 104 ? -11.896 -12.504 0.376 1.00 89.38 104 ILE A CA 1
ATOM 823 C C . ILE A 1 104 ? -13.129 -13.385 0.170 1.00 89.38 104 ILE A C 1
ATOM 825 O O . ILE A 1 104 ? -13.883 -13.607 1.115 1.00 89.38 104 ILE A O 1
ATOM 829 N N . GLU A 1 105 ? -13.311 -13.933 -1.033 1.00 88.06 105 GLU A N 1
ATOM 830 C CA . GLU A 1 105 ? -14.449 -14.806 -1.362 1.00 88.06 105 GLU A CA 1
ATOM 831 C C . GLU A 1 105 ? -14.469 -16.084 -0.513 1.00 88.06 105 GLU A C 1
ATOM 833 O O . GLU A 1 105 ? -15.522 -16.530 -0.063 1.00 88.06 105 GLU A O 1
ATOM 838 N N . THR A 1 106 ? -13.295 -16.657 -0.245 1.00 88.62 106 THR A N 1
ATOM 839 C CA . THR A 1 106 ? -13.136 -17.850 0.601 1.00 88.62 106 THR A CA 1
ATOM 840 C C . THR A 1 106 ? -13.155 -17.544 2.101 1.00 88.62 106 THR A C 1
ATOM 842 O O . THR A 1 106 ? -13.128 -18.470 2.913 1.00 88.62 106 THR A O 1
ATOM 845 N N . GLY A 1 107 ? -13.192 -16.266 2.493 1.00 83.19 107 GLY A N 1
ATOM 846 C CA . GLY A 1 107 ? -13.213 -15.835 3.892 1.00 83.19 107 GLY A CA 1
ATOM 847 C C . GLY A 1 107 ? -11.870 -15.944 4.625 1.00 83.19 107 GLY A C 1
ATOM 848 O O . GLY A 1 107 ? -11.831 -15.793 5.845 1.00 83.19 107 GLY A O 1
ATOM 849 N N . GLN A 1 108 ? -10.758 -16.183 3.921 1.00 83.38 108 GLN A N 1
ATOM 850 C CA . GLN A 1 108 ? -9.414 -16.131 4.514 1.00 83.38 108 GLN A CA 1
ATOM 851 C C . GLN A 1 108 ? -8.981 -14.694 4.829 1.00 83.38 108 GLN A C 1
ATOM 853 O O . GLN A 1 108 ? -8.261 -14.456 5.804 1.00 83.38 108 GLN A O 1
ATOM 858 N N . LEU A 1 109 ? -9.426 -13.730 4.019 1.00 85.19 109 LEU A N 1
ATOM 859 C CA . LEU A 1 109 ? -9.224 -12.306 4.247 1.00 85.19 109 LEU A CA 1
ATOM 860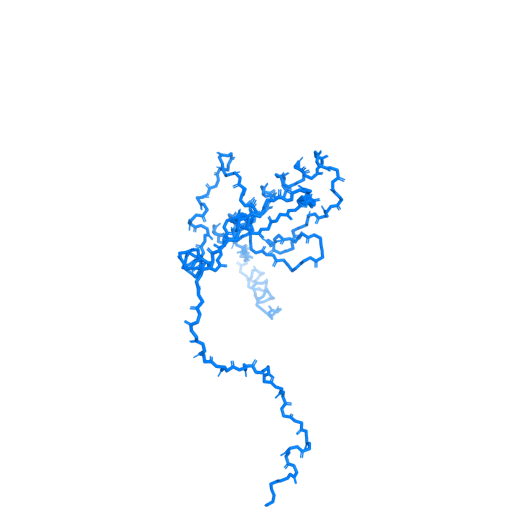 C C . LEU A 1 109 ? -10.552 -11.651 4.635 1.00 85.19 109 LEU A C 1
ATOM 862 O O . LEU A 1 109 ? -11.414 -11.414 3.796 1.00 85.19 109 LEU A O 1
ATOM 866 N N . VAL A 1 110 ? -10.699 -11.340 5.921 1.00 85.81 110 VAL A N 1
ATOM 867 C CA . VAL A 1 110 ? -11.938 -10.787 6.482 1.00 85.81 110 VAL A CA 1
ATOM 868 C C . VAL A 1 110 ? -11.810 -9.281 6.700 1.00 85.81 110 VAL A C 1
ATOM 870 O O . VAL A 1 110 ? -10.794 -8.790 7.203 1.00 85.81 110 VAL A O 1
ATOM 873 N N . TYR A 1 111 ? -12.865 -8.546 6.351 1.00 86.50 111 TYR A N 1
ATOM 874 C CA . TYR A 1 111 ? -12.967 -7.116 6.626 1.00 86.50 111 TYR A CA 1
ATOM 875 C C . TYR A 1 111 ? -12.970 -6.849 8.133 1.00 86.50 111 TYR A C 1
ATOM 877 O O . TYR A 1 111 ? -13.707 -7.481 8.886 1.00 86.50 111 TYR A O 1
ATOM 885 N N . GLY A 1 112 ? -12.138 -5.910 8.586 1.00 83.06 112 GLY A N 1
ATOM 886 C CA . GLY A 1 112 ? -12.082 -5.533 10.006 1.00 83.06 112 GLY A CA 1
ATOM 887 C C . GLY A 1 112 ? -11.430 -6.581 10.915 1.00 83.06 112 GLY A C 1
ATOM 888 O O . GLY A 1 112 ? -11.538 -6.490 12.136 1.00 83.06 112 GLY A O 1
ATOM 889 N N . SER A 1 113 ? -10.723 -7.568 10.351 1.00 81.81 113 SER A N 1
ATOM 890 C CA . SER A 1 113 ? -9.993 -8.573 11.132 1.00 81.81 113 SER A CA 1
ATOM 891 C C . SER A 1 113 ? -8.859 -7.980 11.983 1.00 81.81 113 SER A C 1
ATOM 893 O O . SER A 1 113 ? -8.290 -8.676 12.821 1.00 81.81 113 SER A O 1
ATOM 895 N N . MET A 1 114 ? -8.462 -6.730 11.727 1.00 80.62 114 MET A N 1
ATOM 896 C CA . MET A 1 114 ? -7.388 -6.033 12.423 1.00 80.62 114 MET A CA 1
ATOM 897 C C . MET A 1 114 ? -7.933 -4.762 13.072 1.00 80.62 114 MET A C 1
ATOM 899 O O . MET A 1 114 ? -8.294 -3.809 12.390 1.00 80.62 114 MET A O 1
ATOM 903 N N . ASN A 1 115 ? -7.937 -4.732 14.403 1.00 73.88 115 ASN A N 1
ATOM 904 C CA . ASN A 1 115 ? -8.310 -3.555 15.181 1.00 73.88 115 ASN A CA 1
ATOM 905 C C . ASN A 1 115 ? -7.059 -2.927 15.793 1.00 73.88 115 ASN A C 1
ATOM 907 O O . ASN A 1 115 ? -6.347 -3.559 16.568 1.00 73.88 115 ASN A O 1
ATOM 911 N N . LEU A 1 116 ? -6.793 -1.670 15.441 1.00 68.81 116 LEU A N 1
ATOM 912 C CA . LEU A 1 116 ? -5.660 -0.900 15.976 1.00 68.81 116 LEU A CA 1
ATOM 913 C C . LEU A 1 116 ? -5.988 -0.206 17.293 1.00 68.81 116 LEU A C 1
ATOM 915 O O . LEU A 1 116 ? -5.094 0.151 18.058 1.00 68.81 116 LEU A O 1
ATOM 919 N N . ILE A 1 117 ? -7.281 -0.022 17.545 1.00 60.75 117 ILE A N 1
ATOM 920 C CA . ILE A 1 117 ? -7.809 0.479 18.799 1.00 60.75 117 ILE A CA 1
ATOM 921 C C . ILE A 1 117 ? -8.011 -0.752 19.672 1.00 60.75 117 ILE A C 1
ATOM 923 O O . ILE A 1 117 ? -8.968 -1.503 19.495 1.00 60.75 117 ILE A O 1
ATOM 927 N N . SER A 1 118 ? -7.105 -0.980 20.617 1.00 42.06 118 SER A N 1
ATOM 928 C CA . SER A 1 118 ? -7.338 -1.924 21.704 1.00 42.06 118 SER A CA 1
ATOM 929 C C . SER A 1 118 ? -8.401 -1.355 22.651 1.00 42.06 118 SER A C 1
ATOM 931 O O . SER A 1 118 ? -8.104 -1.008 23.794 1.00 42.06 118 SER A O 1
ATOM 933 N N . ASN A 1 119 ? -9.649 -1.250 22.201 1.00 36.88 119 ASN A N 1
ATOM 934 C CA . ASN A 1 119 ? -10.754 -1.273 23.142 1.00 36.88 119 ASN A CA 1
ATOM 935 C C . ASN A 1 119 ? -10.817 -2.717 23.625 1.00 36.88 119 ASN A C 1
ATOM 937 O O . ASN A 1 119 ? -11.266 -3.600 22.898 1.00 36.88 119 ASN A O 1
ATOM 941 N N . LYS A 1 120 ? -10.305 -2.982 24.834 1.00 35.12 120 LYS A N 1
ATOM 942 C CA . LYS A 1 120 ? -10.663 -4.213 25.543 1.00 35.12 120 LYS A CA 1
ATOM 943 C C . LYS A 1 120 ? -12.195 -4.276 25.522 1.00 35.12 120 LYS A C 1
ATOM 945 O O . LYS A 1 120 ? -12.802 -3.325 26.019 1.00 35.12 120 LYS A O 1
ATOM 950 N N . PRO A 1 121 ? -12.830 -5.316 24.959 1.00 35.41 121 PRO A N 1
ATOM 951 C CA . PRO A 1 121 ? -14.262 -5.461 25.121 1.00 35.41 121 PRO A CA 1
ATOM 952 C C . PRO A 1 121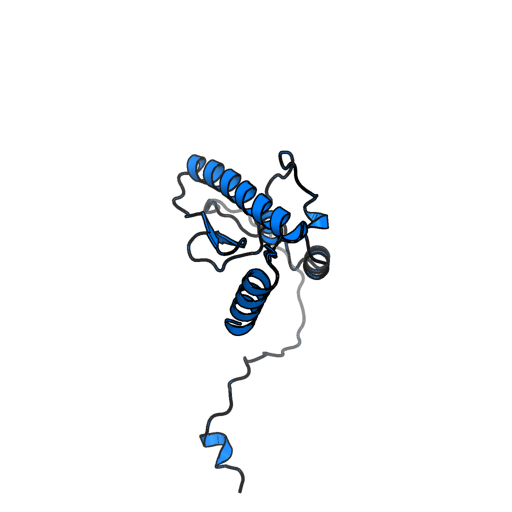 ? -14.503 -5.719 26.607 1.00 35.41 121 PRO A C 1
ATOM 954 O O . PRO A 1 121 ? -14.144 -6.768 27.143 1.00 35.41 121 PRO A O 1
ATOM 957 N N . ASN A 1 122 ? -15.040 -4.717 27.295 1.00 32.75 122 ASN A N 1
ATOM 958 C CA . ASN A 1 122 ? -15.681 -4.943 28.570 1.00 32.75 122 ASN A CA 1
ATOM 959 C C . ASN A 1 122 ? -17.094 -5.451 28.276 1.00 32.75 122 ASN A C 1
ATOM 961 O O . ASN A 1 122 ? -17.744 -4.990 27.340 1.00 32.75 122 ASN A O 1
ATOM 965 N N . THR A 1 123 ? -17.535 -6.380 29.121 1.00 35.78 123 THR A N 1
ATOM 966 C CA . THR A 1 123 ? -18.886 -6.953 29.209 1.00 35.78 123 THR A CA 1
ATOM 967 C C . THR A 1 123 ? -19.358 -7.867 28.071 1.00 35.78 123 THR A C 1
ATOM 969 O O . THR A 1 123 ? -19.873 -7.442 27.050 1.00 35.78 123 THR A O 1
ATOM 972 N N . LYS A 1 124 ? -19.191 -9.172 28.341 1.00 43.97 124 LYS A N 1
ATOM 973 C CA . LYS A 1 124 ? -20.264 -10.174 28.460 1.00 43.97 124 LYS A CA 1
ATOM 974 C C . LYS A 1 124 ? -21.474 -9.948 27.547 1.00 43.97 124 LYS A C 1
ATOM 976 O O . LYS A 1 124 ? -22.334 -9.166 27.907 1.00 43.97 124 LYS A O 1
ATOM 981 N N . ASP A 1 125 ? -21.610 -10.803 26.539 1.00 38.66 125 ASP A N 1
ATOM 982 C CA . ASP A 1 125 ? -22.863 -11.523 26.337 1.00 38.66 125 ASP A CA 1
ATOM 983 C C . ASP A 1 125 ? -22.574 -12.947 25.867 1.00 38.66 125 ASP A C 1
ATOM 985 O O . ASP A 1 125 ? -21.885 -13.202 24.879 1.00 38.66 125 ASP A O 1
ATOM 989 N N . LYS A 1 126 ? -23.066 -13.890 26.670 1.00 40.44 126 LYS A N 1
ATOM 990 C CA . LYS A 1 126 ? -23.196 -15.295 26.309 1.00 40.44 126 LYS A CA 1
ATOM 991 C C . LYS A 1 126 ? -24.372 -15.403 25.344 1.00 40.44 126 LYS A C 1
ATOM 993 O O . LYS A 1 126 ? -25.485 -15.107 25.758 1.00 40.44 126 LYS A O 1
ATOM 998 N N . VAL A 1 127 ? -24.165 -15.998 24.175 1.00 36.66 127 VAL A N 1
ATOM 999 C CA . VAL A 1 127 ? -25.135 -16.966 23.646 1.00 36.66 127 VAL A CA 1
ATOM 1000 C C . VAL A 1 127 ? -24.363 -18.181 23.149 1.00 36.66 127 VAL A C 1
ATOM 1002 O O . VAL A 1 127 ? -23.635 -18.148 22.163 1.00 36.66 127 VAL A O 1
ATOM 1005 N N . THR A 1 128 ? -24.498 -19.242 23.931 1.00 33.69 128 THR A N 1
ATOM 1006 C CA . THR A 1 128 ? -24.102 -20.616 23.646 1.00 33.69 128 THR A CA 1
ATOM 1007 C C . THR A 1 128 ? -25.214 -21.283 22.838 1.00 33.69 128 THR A C 1
ATOM 1009 O O . THR A 1 128 ? -26.380 -21.101 23.192 1.00 33.69 128 THR A O 1
ATOM 1012 N N . LYS A 1 129 ? -24.840 -22.080 21.830 1.00 36.31 129 LYS A N 1
ATOM 1013 C CA . LYS A 1 129 ? -25.265 -23.476 21.554 1.00 36.31 129 LYS A CA 1
ATOM 1014 C C . LYS A 1 129 ? -25.116 -23.754 20.054 1.00 36.31 129 LYS A C 1
ATOM 1016 O O . LYS A 1 129 ? -25.777 -23.123 19.242 1.00 36.31 129 LYS A O 1
ATOM 1021 N N . ASP A 1 130 ? -24.068 -24.459 19.645 1.00 33.88 130 ASP A N 1
ATOM 1022 C CA . ASP A 1 130 ? -23.888 -25.925 19.667 1.00 33.88 130 ASP A CA 1
ATOM 1023 C C . ASP A 1 130 ? -24.526 -26.587 18.438 1.00 33.88 130 ASP A C 1
ATOM 1025 O O . ASP A 1 130 ? -25.743 -26.624 18.302 1.00 33.88 130 ASP A O 1
ATOM 1029 N N . ASN A 1 131 ? -23.685 -27.165 17.577 1.00 35.66 131 ASN A N 1
ATOM 1030 C CA . ASN A 1 131 ? -23.797 -28.579 17.232 1.00 35.66 131 ASN A CA 1
ATOM 1031 C C . ASN A 1 131 ? -22.437 -29.136 16.799 1.00 35.66 131 ASN A C 1
ATOM 1033 O O . ASN A 1 131 ? -21.599 -28.460 16.206 1.00 35.66 131 ASN A O 1
ATOM 1037 N N . HIS A 1 132 ? -22.233 -30.376 17.210 1.00 35.16 132 HIS A N 1
ATOM 1038 C CA . HIS A 1 132 ? -20.971 -31.048 17.468 1.00 35.16 132 HIS A CA 1
ATOM 1039 C C . HIS A 1 132 ? -20.821 -32.244 16.502 1.00 35.16 132 HIS A C 1
ATOM 1041 O O . HIS A 1 132 ? -21.835 -32.753 16.028 1.00 35.16 132 HIS A O 1
ATOM 1047 N N . THR A 1 133 ? -19.576 -32.746 16.363 1.00 33.56 133 THR A N 1
ATOM 1048 C CA . THR A 1 133 ? -19.214 -34.173 16.093 1.00 33.56 133 THR A CA 1
ATOM 1049 C C . THR A 1 133 ? -19.121 -34.556 14.590 1.00 33.56 133 THR A C 1
ATOM 1051 O O . THR A 1 133 ? -20.077 -34.378 13.858 1.00 33.56 133 THR A O 1
ATOM 1054 N N . GLU A 1 134 ? -18.028 -35.087 14.008 1.00 36.31 134 GLU A N 1
ATOM 1055 C CA . GLU A 1 134 ? -16.830 -35.749 14.549 1.00 36.31 134 GLU A CA 1
ATOM 1056 C C . GLU A 1 134 ? -15.638 -35.843 13.554 1.00 36.31 134 GLU A C 1
ATOM 1058 O O . GLU A 1 134 ? -15.818 -36.044 12.361 1.00 36.31 134 GLU A O 1
ATOM 1063 N N . LYS A 1 135 ? -14.422 -35.782 14.129 1.00 35.38 135 LYS A N 1
ATOM 1064 C CA . LYS A 1 135 ? -13.173 -36.535 13.846 1.00 35.38 135 LYS A CA 1
ATOM 1065 C C . LYS A 1 135 ? -12.704 -36.788 12.396 1.00 35.38 135 LYS A C 1
ATOM 1067 O O . LYS A 1 135 ? -13.161 -37.709 11.738 1.00 35.38 135 LYS A O 1
ATOM 1072 N N . SER A 1 136 ? -11.524 -36.240 12.082 1.00 37.09 136 SER A N 1
ATOM 1073 C CA . SER A 1 136 ? -10.347 -37.070 11.751 1.00 37.09 136 SER A CA 1
ATOM 1074 C C . SER A 1 136 ? -9.052 -36.274 11.933 1.00 37.09 136 SER A C 1
ATOM 1076 O O . SER A 1 136 ? -8.884 -35.190 11.379 1.00 37.09 136 SER A O 1
ATOM 1078 N N . ALA A 1 137 ? -8.154 -36.817 12.748 1.00 40.53 137 ALA A N 1
ATOM 1079 C CA . ALA A 1 137 ? -6.863 -36.254 13.099 1.00 40.53 137 ALA A CA 1
ATOM 1080 C C . ALA A 1 137 ? -5.856 -36.344 11.943 1.00 40.53 137 ALA A C 1
ATOM 1082 O O . ALA A 1 137 ? -5.646 -37.427 11.412 1.00 40.53 137 ALA A O 1
ATOM 1083 N N . LEU A 1 138 ? -5.155 -35.247 11.646 1.00 39.78 138 LEU A N 1
ATOM 1084 C CA . LEU A 1 138 ? -3.790 -35.281 11.112 1.00 39.78 138 LEU A CA 1
ATOM 1085 C C . LEU A 1 138 ? -3.047 -34.014 11.551 1.00 39.78 138 LEU A C 1
ATOM 1087 O O . LEU A 1 138 ? -3.265 -32.914 11.048 1.00 39.78 138 LEU A O 1
ATOM 1091 N N . SER A 1 139 ? -2.166 -34.186 12.531 1.00 45.50 139 SER A N 1
ATOM 1092 C CA . SER A 1 139 ? -1.200 -33.188 12.969 1.00 45.50 139 SER A CA 1
ATOM 1093 C C . SER A 1 139 ? -0.110 -33.032 11.906 1.00 45.50 139 SER A C 1
ATOM 1095 O O . SER A 1 139 ? 0.762 -33.884 11.741 1.00 45.50 139 SER A O 1
ATOM 1097 N N . VAL A 1 140 ? -0.134 -31.920 11.172 1.00 47.84 140 VAL A N 1
ATOM 1098 C CA . VAL A 1 140 ? 0.980 -31.541 10.295 1.00 47.84 140 VAL A CA 1
ATOM 1099 C C . VAL A 1 140 ? 2.068 -30.922 11.167 1.00 47.84 140 VAL A C 1
ATOM 1101 O O . VAL A 1 140 ? 2.008 -29.751 11.538 1.00 47.84 140 VAL A O 1
ATOM 1104 N N . THR A 1 141 ? 3.064 -31.723 11.534 1.00 55.16 141 THR A N 1
ATOM 1105 C CA . THR A 1 141 ? 4.293 -31.211 12.145 1.00 55.16 141 THR A CA 1
ATOM 1106 C C . THR A 1 141 ? 5.099 -30.413 11.110 1.00 55.16 141 THR A C 1
ATOM 1108 O O . THR A 1 141 ? 5.139 -30.772 9.927 1.00 55.16 141 THR A O 1
ATOM 1111 N N . PRO A 1 142 ? 5.764 -29.313 11.507 1.00 53.59 142 PRO A N 1
ATOM 1112 C CA . PRO A 1 142 ? 6.624 -28.570 10.596 1.00 53.59 142 PRO A CA 1
ATOM 1113 C C . PRO A 1 142 ? 7.832 -29.431 10.200 1.00 53.59 142 PRO A C 1
ATOM 1115 O O . PRO A 1 142 ? 8.560 -29.936 11.055 1.00 53.59 142 PRO A O 1
ATOM 1118 N N . LYS A 1 143 ? 8.057 -29.587 8.887 1.00 54.2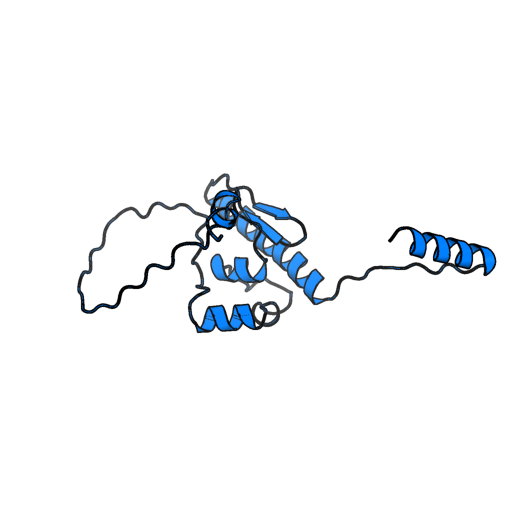5 143 LYS A N 1
ATOM 1119 C CA . LYS A 1 143 ? 9.193 -30.328 8.312 1.00 54.25 143 LYS A CA 1
ATOM 1120 C C . LYS A 1 143 ? 10.521 -29.758 8.829 1.00 54.25 143 LYS A C 1
ATOM 1122 O O . LYS A 1 143 ? 10.994 -28.726 8.352 1.00 54.25 143 LYS A O 1
ATOM 1127 N N . ARG A 1 144 ? 11.142 -30.440 9.793 1.00 66.25 144 ARG A N 1
ATOM 1128 C CA . ARG A 1 144 ? 12.501 -30.139 10.255 1.00 66.25 144 ARG A CA 1
ATOM 1129 C C . ARG A 1 144 ? 13.511 -30.553 9.178 1.00 66.25 144 ARG A C 1
ATOM 1131 O O . ARG A 1 144 ? 13.372 -31.598 8.547 1.00 66.25 144 ARG A O 1
ATOM 1138 N N . LYS A 1 145 ? 14.534 -29.723 8.961 1.00 68.12 145 LYS A N 1
ATOM 1139 C CA . LYS A 1 145 ? 15.650 -30.038 8.057 1.00 68.12 145 LYS A CA 1
ATOM 1140 C C . LYS A 1 145 ? 16.464 -31.205 8.632 1.00 68.12 145 LYS A C 1
ATOM 1142 O O . LYS A 1 145 ? 16.799 -31.172 9.816 1.00 68.12 145 LYS A O 1
ATOM 1147 N N . ARG A 1 146 ? 16.767 -32.202 7.789 1.00 69.19 146 ARG A N 1
ATOM 1148 C CA . ARG A 1 146 ? 17.609 -33.366 8.120 1.00 69.19 146 ARG A CA 1
ATOM 1149 C C . ARG A 1 146 ? 18.932 -32.920 8.740 1.00 69.19 146 ARG A C 1
ATOM 1151 O O . ARG A 1 146 ? 19.571 -31.992 8.238 1.00 69.19 146 ARG A O 1
ATOM 1158 N N . THR A 1 147 ? 19.324 -33.577 9.824 1.00 78.19 147 THR A N 1
ATOM 1159 C CA . THR A 1 147 ? 20.599 -33.341 10.508 1.00 78.19 147 THR A CA 1
ATOM 1160 C C . THR A 1 147 ? 21.670 -34.304 10.000 1.00 78.19 147 THR A C 1
ATOM 1162 O O . THR A 1 147 ? 21.365 -35.370 9.480 1.00 78.19 147 THR A O 1
ATOM 1165 N N . ARG A 1 148 ? 22.950 -33.934 10.144 1.00 59.88 148 ARG A N 1
ATOM 1166 C CA . ARG A 1 148 ? 24.109 -34.741 9.704 1.00 59.88 148 ARG A CA 1
ATOM 1167 C C . ARG A 1 148 ? 24.144 -36.150 10.325 1.00 59.88 148 ARG A C 1
ATOM 1169 O O . ARG A 1 148 ? 24.701 -37.055 9.718 1.00 59.88 148 ARG A O 1
ATOM 1176 N N . SER A 1 149 ? 23.520 -36.333 11.490 1.00 70.69 149 SER A N 1
ATOM 1177 C CA . SER A 1 149 ? 23.297 -37.633 12.138 1.00 70.69 149 SER A CA 1
ATOM 1178 C C . SER A 1 149 ? 22.486 -38.605 11.281 1.00 70.69 149 SER A C 1
ATOM 1180 O O . SER A 1 149 ? 22.753 -39.800 11.300 1.00 70.69 149 SER A O 1
ATOM 1182 N N . ASP A 1 150 ? 21.542 -38.094 10.491 1.00 71.38 150 ASP A N 1
ATOM 1183 C CA . ASP A 1 150 ? 20.590 -38.910 9.730 1.00 71.38 150 ASP A CA 1
ATOM 1184 C C . ASP A 1 150 ? 21.237 -39.488 8.460 1.00 71.38 150 ASP A C 1
ATOM 1186 O O . ASP A 1 150 ? 20.694 -40.393 7.840 1.00 71.38 150 ASP A O 1
ATOM 1190 N N . PHE A 1 151 ? 22.399 -38.958 8.058 1.00 63.22 151 PHE A N 1
ATOM 1191 C CA . PHE A 1 151 ? 23.157 -39.415 6.889 1.00 63.22 151 PHE A CA 1
ATOM 1192 C C . PHE A 1 151 ? 24.103 -40.579 7.217 1.00 63.22 151 PHE A C 1
ATOM 1194 O O . PHE A 1 151 ? 24.552 -41.280 6.320 1.00 63.22 151 PHE A O 1
ATOM 1201 N N . LEU A 1 152 ? 24.425 -40.781 8.498 1.00 64.69 152 LEU A N 1
ATOM 1202 C CA . LEU A 1 152 ? 25.364 -41.812 8.951 1.00 64.69 152 LEU A CA 1
ATOM 1203 C C . LEU A 1 152 ? 24.674 -43.139 9.305 1.00 64.69 152 LEU A C 1
ATOM 1205 O O . LEU A 1 152 ? 25.365 -44.110 9.587 1.00 64.69 152 LEU A O 1
ATOM 1209 N N . SER A 1 153 ? 23.338 -43.196 9.294 1.00 58.72 153 SER A N 1
ATOM 1210 C CA . SER A 1 153 ? 22.573 -44.384 9.702 1.00 58.72 153 SER A CA 1
ATOM 1211 C C . SER A 1 153 ? 22.091 -45.249 8.532 1.00 58.72 153 SER A C 1
ATOM 1213 O O . SER A 1 153 ? 21.176 -46.048 8.704 1.00 58.72 153 SER A O 1
ATOM 1215 N N . THR A 1 154 ? 22.630 -45.056 7.329 1.00 55.47 154 THR A N 1
ATOM 1216 C CA . THR A 1 154 ? 22.297 -45.871 6.151 1.00 55.47 154 THR A CA 1
ATOM 1217 C C . THR A 1 154 ? 23.599 -46.396 5.550 1.00 55.47 154 THR A C 1
ATOM 1219 O O . THR A 1 154 ? 24.134 -45.824 4.604 1.00 55.47 154 THR A O 1
ATOM 1222 N N . GLN A 1 155 ? 24.153 -47.426 6.193 1.00 46.78 155 GLN A N 1
ATOM 1223 C CA . GLN A 1 155 ? 25.060 -48.377 5.549 1.00 46.78 155 GLN A CA 1
ATOM 1224 C C . GLN A 1 155 ? 24.236 -49.536 5.004 1.00 46.78 155 GLN A C 1
ATOM 1226 O O . GLN A 1 155 ? 23.258 -49.912 5.692 1.00 46.78 155 GLN A O 1
#

Secondary structure (DSSP, 8-state):
-HHHHHHHHHHHHHHT-------PPPHHHHHHHHHHHHHHHHHHHHHHHHT----EEEETTEEEETTSPPB-HHHHHHHHT---TT--SS-HHHHS-HHHHHHHHTTSS-TT---SS-----S--------------------PPPPGGGGSS--

Sequence (155 aa):
MKSGRRKLEAYNRTNGTEIRITREKTKKVQDQESLSLYIRRQLKESLSKSGSKTEVSIVRGMLKIGTDQPIKPSVAAVKLNIDMSNWKGPSLEEMLSDKERNDIETGQLVYGSMNLISNKPNTKDKVTKDNHTEKSALSVTPKRKRTRSDFLSTQ